Protein AF-A0A523PY18-F1 (afdb_monomer_lite)

Foldseek 3Di:
DLVLLVVVLVVLLVVLCLQAVCCVPNCVVVVHDPDPVSNVVSNVSSVVSNVLSVVLVCCSPVNPCNLVSLVSLLVVLVVVLVVLVVCCVPVNDPDPVSVVSSVVSVVSNVVSVVVVPDPPPPPPD

Radius of gyration: 16.66 Å; chains: 1; bounding box: 48×25×42 Å

Structure (mmCIF, N/CA/C/O backbone):
data_AF-A0A523PY18-F1
#
_entry.id   AF-A0A523PY18-F1
#
loop_
_atom_site.group_PDB
_atom_site.id
_atom_site.type_symbol
_atom_site.label_atom_id
_atom_site.label_alt_id
_atom_site.label_comp_id
_atom_site.label_asym_id
_atom_site.label_entity_id
_atom_site.label_seq_id
_atom_site.pdbx_PDB_ins_code
_atom_site.Cartn_x
_atom_site.Cartn_y
_atom_site.Cartn_z
_atom_site.occupancy
_atom_site.B_iso_or_equiv
_atom_site.auth_seq_id
_atom_site.auth_comp_id
_atom_site.auth_asym_id
_atom_site.auth_atom_id
_atom_site.pdbx_PDB_model_num
ATOM 1 N N . MET A 1 1 ? -6.098 -3.835 17.559 1.00 71.31 1 MET A N 1
ATOM 2 C CA . MET A 1 1 ? -6.528 -3.071 16.360 1.00 71.31 1 MET A CA 1
ATOM 3 C C . MET A 1 1 ? -5.552 -1.960 15.970 1.00 71.31 1 MET A C 1
ATOM 5 O O . MET A 1 1 ? -4.991 -2.050 14.889 1.00 71.31 1 MET A O 1
ATOM 9 N N . LYS A 1 2 ? -5.271 -0.959 16.820 1.00 75.88 2 LYS A N 1
ATOM 10 C CA . LYS A 1 2 ? -4.371 0.166 16.462 1.00 75.88 2 LYS A CA 1
ATOM 11 C C . LYS A 1 2 ? -2.946 -0.262 16.071 1.00 75.88 2 LYS A C 1
ATOM 13 O O . LYS A 1 2 ? -2.415 0.233 15.086 1.00 75.88 2 LYS A O 1
ATOM 18 N N . THR A 1 3 ? -2.361 -1.230 16.780 1.00 79.69 3 THR A N 1
ATOM 19 C CA . THR A 1 3 ? -1.016 -1.762 16.480 1.00 79.69 3 THR A CA 1
ATOM 20 C C . THR A 1 3 ? -0.923 -2.396 15.090 1.00 79.69 3 THR A C 1
ATOM 22 O O . THR A 1 3 ? 0.067 -2.200 14.399 1.00 79.69 3 THR A O 1
ATOM 25 N N . PHE A 1 4 ? -1.968 -3.105 14.650 1.00 82.88 4 PHE A N 1
ATOM 26 C CA . PHE A 1 4 ? -2.018 -3.694 13.308 1.00 82.88 4 PHE A CA 1
ATOM 27 C C . PHE A 1 4 ? -2.038 -2.608 12.226 1.00 82.88 4 PHE A C 1
ATOM 29 O O . PHE A 1 4 ? -1.252 -2.663 11.286 1.00 82.88 4 PHE A O 1
ATOM 36 N N . VAL A 1 5 ? -2.864 -1.571 12.409 1.00 82.50 5 VAL A N 1
ATOM 37 C CA . VAL A 1 5 ? -2.910 -0.425 11.488 1.00 82.50 5 VAL A CA 1
ATOM 38 C C . VAL A 1 5 ? -1.548 0.268 11.406 1.00 82.50 5 VAL A C 1
ATOM 40 O O . VAL A 1 5 ? -1.092 0.578 10.311 1.00 82.50 5 VAL A O 1
ATOM 43 N N . LEU A 1 6 ? -0.859 0.449 12.537 1.00 85.38 6 LEU A N 1
ATOM 44 C CA . LEU A 1 6 ? 0.490 1.021 12.567 1.00 85.38 6 LEU A CA 1
ATOM 45 C C . LEU A 1 6 ? 1.517 0.168 11.816 1.00 85.38 6 LEU A C 1
ATOM 47 O O . LEU A 1 6 ? 2.306 0.716 11.052 1.00 85.38 6 LEU A O 1
ATOM 51 N N . LEU A 1 7 ? 1.486 -1.157 11.980 1.00 87.25 7 LEU A N 1
ATOM 52 C CA . LEU A 1 7 ? 2.357 -2.062 11.223 1.00 87.25 7 LEU A CA 1
ATOM 53 C C . LEU A 1 7 ? 2.108 -1.949 9.711 1.00 87.25 7 LEU A C 1
ATOM 55 O O . LEU A 1 7 ? 3.063 -1.837 8.943 1.00 87.25 7 LEU A O 1
ATOM 59 N N . CYS A 1 8 ? 0.842 -1.896 9.281 1.00 85.38 8 CYS A N 1
ATOM 60 C CA . CYS A 1 8 ? 0.487 -1.680 7.876 1.00 85.38 8 CYS A CA 1
ATOM 61 C C . CYS A 1 8 ? 0.951 -0.311 7.359 1.00 85.38 8 CYS A C 1
ATOM 63 O O . CYS A 1 8 ? 1.450 -0.226 6.239 1.00 85.38 8 CYS A O 1
ATOM 65 N N . VAL A 1 9 ? 0.828 0.749 8.165 1.00 86.50 9 VAL A N 1
ATOM 66 C CA . VAL A 1 9 ? 1.319 2.094 7.822 1.00 86.50 9 VAL A CA 1
ATOM 67 C C . VAL A 1 9 ? 2.833 2.085 7.632 1.00 86.50 9 VAL A C 1
ATOM 69 O O . VAL A 1 9 ? 3.305 2.596 6.622 1.00 86.50 9 VAL A O 1
ATOM 72 N N . ILE A 1 10 ? 3.589 1.468 8.544 1.00 87.56 10 ILE A N 1
ATOM 73 C CA . ILE A 1 10 ? 5.054 1.362 8.441 1.00 87.56 10 ILE A CA 1
ATOM 74 C C . ILE A 1 10 ? 5.448 0.596 7.172 1.00 87.56 10 ILE A C 1
ATOM 76 O O . ILE A 1 10 ? 6.306 1.060 6.421 1.00 87.56 10 ILE A O 1
ATOM 80 N N . GLY A 1 11 ? 4.793 -0.535 6.893 1.00 85.31 11 GLY A N 1
ATOM 81 C CA . GLY A 1 11 ? 5.039 -1.315 5.677 1.00 85.31 11 GLY A CA 1
ATOM 82 C C . GLY A 1 11 ? 4.734 -0.534 4.396 1.00 85.31 11 GLY A C 1
ATOM 83 O O . GLY A 1 11 ? 5.515 -0.562 3.445 1.00 85.31 11 GLY A O 1
ATOM 84 N N . LEU A 1 12 ? 3.635 0.225 4.376 1.00 85.56 12 LEU A N 1
ATOM 85 C CA . LEU A 1 12 ? 3.269 1.065 3.236 1.00 85.56 12 LEU A CA 1
ATOM 86 C C . LEU A 1 12 ? 4.257 2.225 3.036 1.00 85.56 12 LEU A C 1
ATOM 88 O O . LEU A 1 12 ? 4.614 2.541 1.903 1.00 85.56 12 LEU A O 1
ATOM 92 N N . PHE A 1 13 ? 4.742 2.816 4.127 1.00 85.50 13 PHE A N 1
ATOM 93 C CA . PHE A 1 13 ? 5.759 3.867 4.102 1.00 85.50 13 PHE A CA 1
ATOM 94 C C . PHE A 1 13 ? 7.090 3.347 3.543 1.00 85.50 13 PHE A C 1
ATOM 96 O O . PHE A 1 13 ? 7.702 3.992 2.693 1.00 85.50 13 PHE A O 1
ATOM 103 N N . ALA A 1 14 ? 7.510 2.149 3.963 1.00 83.38 14 ALA A N 1
ATOM 104 C CA . ALA A 1 14 ? 8.694 1.487 3.424 1.00 83.38 14 ALA A CA 1
ATOM 105 C C . ALA A 1 14 ? 8.544 1.213 1.917 1.00 83.38 14 ALA A C 1
ATOM 107 O O . ALA A 1 14 ? 9.448 1.532 1.147 1.00 83.38 14 ALA A O 1
ATOM 108 N N . ASN A 1 15 ? 7.380 0.720 1.478 1.00 80.62 15 ASN A N 1
ATOM 109 C CA . ASN A 1 15 ? 7.083 0.548 0.054 1.00 80.62 15 ASN A CA 1
ATOM 110 C C . ASN A 1 15 ? 7.159 1.878 -0.713 1.00 80.62 15 ASN A C 1
ATOM 112 O O . ASN A 1 15 ? 7.781 1.935 -1.771 1.00 80.62 15 ASN A O 1
ATOM 116 N N . ALA A 1 16 ? 6.595 2.964 -0.179 1.00 82.94 16 ALA A N 1
ATOM 117 C CA . ALA A 1 16 ? 6.669 4.288 -0.798 1.00 82.94 16 ALA A CA 1
ATOM 118 C C . ALA A 1 16 ? 8.124 4.736 -1.035 1.00 82.94 16 ALA A C 1
ATOM 120 O O . ALA A 1 16 ? 8.464 5.195 -2.128 1.00 82.94 16 ALA A O 1
ATOM 121 N N . LEU A 1 17 ? 9.000 4.536 -0.045 1.00 78.81 17 LEU A N 1
ATOM 122 C CA . LEU A 1 17 ? 10.421 4.880 -0.149 1.00 78.81 17 LEU A CA 1
ATOM 123 C C . LEU A 1 17 ? 11.152 4.055 -1.215 1.00 78.81 17 LEU A C 1
ATOM 125 O O . LEU A 1 17 ? 11.960 4.616 -1.958 1.00 78.81 17 LEU A O 1
ATOM 129 N N . VAL A 1 18 ? 10.839 2.760 -1.328 1.00 75.25 18 VAL A N 1
ATOM 130 C CA . VAL A 1 18 ? 11.405 1.872 -2.359 1.00 75.25 18 VAL A CA 1
ATOM 131 C C . VAL A 1 18 ? 11.064 2.365 -3.771 1.00 75.25 18 VAL A C 1
ATOM 133 O O . VAL A 1 18 ? 11.914 2.302 -4.658 1.00 75.25 18 VAL A O 1
ATOM 136 N N . TYR A 1 19 ? 9.860 2.904 -3.992 1.00 70.31 19 TYR A N 1
ATOM 137 C CA . TYR A 1 19 ? 9.451 3.394 -5.315 1.00 70.31 19 TYR A CA 1
ATOM 138 C C . TYR A 1 19 ? 9.931 4.817 -5.639 1.00 70.31 19 TYR A C 1
ATOM 140 O O . TYR A 1 19 ? 10.206 5.100 -6.805 1.00 70.31 19 TYR A O 1
ATOM 148 N N . GLY A 1 20 ? 10.036 5.718 -4.653 1.00 64.38 20 GLY A N 1
ATOM 149 C CA . GLY A 1 20 ? 10.268 7.144 -4.931 1.00 64.38 20 GLY A CA 1
ATOM 150 C C . GLY A 1 20 ? 11.540 7.779 -4.360 1.00 64.38 20 GLY A C 1
ATOM 151 O O . GLY A 1 20 ? 12.018 8.751 -4.948 1.00 64.38 20 GLY A O 1
ATOM 152 N N . PHE A 1 21 ? 12.111 7.272 -3.260 1.00 60.00 21 PHE A N 1
ATOM 153 C CA . PHE A 1 21 ? 13.203 7.963 -2.554 1.00 60.00 21 PHE A CA 1
ATOM 154 C C . PHE A 1 21 ? 14.592 7.618 -3.110 1.00 60.00 21 PHE A C 1
ATOM 156 O O . PHE A 1 21 ? 15.423 8.507 -3.287 1.00 60.00 21 PHE A O 1
ATOM 163 N N . MET A 1 22 ? 14.844 6.349 -3.457 1.00 55.81 22 MET A N 1
ATOM 164 C CA . MET A 1 22 ? 16.124 5.906 -4.040 1.00 55.81 22 MET A CA 1
ATOM 165 C C . MET A 1 22 ? 15.935 4.946 -5.226 1.00 55.81 22 MET A C 1
ATOM 167 O O . MET A 1 22 ? 16.447 3.823 -5.216 1.00 55.81 22 MET A O 1
ATOM 171 N N . PRO A 1 23 ? 15.293 5.395 -6.319 1.00 56.91 23 PRO A N 1
ATOM 172 C CA . PRO A 1 23 ? 15.138 4.571 -7.517 1.00 56.91 23 PRO A CA 1
ATOM 173 C C . PRO A 1 23 ? 16.491 4.145 -8.113 1.00 56.91 23 PRO A C 1
ATOM 175 O O . PRO A 1 23 ? 16.594 3.103 -8.748 1.00 56.91 23 PRO A O 1
ATOM 178 N N . ASN A 1 24 ? 17.571 4.884 -7.831 1.00 54.47 24 ASN A N 1
ATOM 179 C CA . ASN A 1 24 ? 18.925 4.523 -8.252 1.00 54.47 24 ASN A CA 1
ATOM 180 C C . ASN A 1 24 ? 19.458 3.203 -7.672 1.00 54.47 24 ASN A C 1
ATOM 182 O O . ASN A 1 24 ? 20.298 2.591 -8.332 1.00 54.47 24 ASN A O 1
ATOM 186 N N . TYR A 1 25 ? 18.981 2.787 -6.494 1.00 57.59 25 TYR A N 1
ATOM 187 C CA . TYR A 1 25 ? 19.354 1.531 -5.829 1.00 57.59 25 TYR A CA 1
ATOM 188 C C . TYR A 1 25 ? 18.242 0.480 -5.923 1.00 57.59 25 TYR A C 1
ATOM 190 O O . TYR A 1 25 ? 18.529 -0.707 -6.047 1.00 57.59 25 TYR A O 1
ATOM 198 N N . SER A 1 26 ? 16.976 0.909 -5.916 1.00 58.59 26 SER A N 1
ATOM 199 C CA . SER A 1 26 ? 15.819 0.009 -5.930 1.00 58.59 26 SER A CA 1
ATOM 200 C C . SER A 1 26 ? 15.453 -0.493 -7.328 1.00 58.59 26 SER A C 1
ATOM 202 O O . SER A 1 26 ? 15.081 -1.653 -7.472 1.00 58.59 26 SER A O 1
ATOM 204 N N . PHE A 1 27 ? 15.578 0.331 -8.375 1.00 64.25 27 PHE A N 1
ATOM 205 C CA . PHE A 1 27 ? 15.182 -0.067 -9.735 1.00 64.25 27 PHE A CA 1
ATOM 206 C C . PHE A 1 27 ? 16.058 -1.175 -10.330 1.00 64.25 27 PHE A C 1
ATOM 208 O O . PHE A 1 27 ? 15.485 -2.083 -10.925 1.00 64.25 27 PHE A O 1
ATOM 215 N N . PRO A 1 28 ? 17.392 -1.200 -10.120 1.00 60.19 28 PRO A N 1
ATOM 216 C CA . PRO A 1 28 ? 18.210 -2.347 -10.514 1.00 60.19 28 PRO A CA 1
ATOM 217 C C . PRO A 1 28 ? 17.785 -3.648 -9.817 1.00 60.19 28 PRO A C 1
ATOM 219 O O . PRO A 1 28 ? 17.798 -4.702 -10.439 1.00 60.19 28 PRO A O 1
ATOM 222 N N . LEU A 1 29 ? 17.363 -3.569 -8.548 1.00 58.00 29 LEU A N 1
ATOM 223 C CA . LEU A 1 29 ? 16.885 -4.719 -7.768 1.00 58.00 29 LEU A CA 1
ATOM 224 C C . LEU A 1 29 ? 15.486 -5.196 -8.207 1.00 58.00 29 LEU A C 1
ATOM 226 O O . LEU A 1 29 ? 15.124 -6.348 -7.988 1.00 58.00 29 LEU A O 1
ATOM 230 N N . LEU A 1 30 ? 14.701 -4.297 -8.809 1.00 59.56 30 LEU A N 1
ATOM 231 C CA . LEU A 1 30 ? 13.349 -4.538 -9.322 1.00 59.56 30 LEU A CA 1
ATOM 232 C C . LEU A 1 30 ? 13.311 -4.794 -10.841 1.00 59.56 30 LEU A C 1
ATOM 234 O O . LEU A 1 30 ? 12.237 -5.048 -11.377 1.00 59.56 30 LEU A O 1
ATOM 238 N N . GLY A 1 31 ? 14.450 -4.714 -11.539 1.00 59.38 31 GLY A N 1
ATOM 239 C CA . GLY A 1 31 ? 14.540 -4.887 -12.995 1.00 59.38 31 GLY A CA 1
ATOM 240 C C . GLY A 1 31 ? 13.970 -3.730 -13.831 1.00 59.38 31 GLY A C 1
ATOM 241 O O . GLY A 1 31 ? 13.668 -3.924 -15.004 1.00 59.38 31 GLY A O 1
ATOM 242 N N . LEU A 1 32 ? 13.803 -2.532 -13.257 1.00 64.62 32 LEU A N 1
ATOM 243 C CA . LEU A 1 32 ? 13.225 -1.371 -13.945 1.00 64.62 32 LEU A CA 1
ATOM 244 C C . LEU A 1 32 ? 14.299 -0.532 -14.669 1.00 64.62 32 LEU A C 1
ATOM 246 O O . LEU A 1 32 ? 15.364 -0.275 -14.095 1.00 64.62 32 LEU A O 1
ATOM 250 N N . PRO A 1 33 ? 14.034 -0.038 -15.896 1.00 65.62 33 PRO A N 1
ATOM 251 C CA . PRO A 1 33 ? 14.966 0.835 -16.600 1.00 65.62 33 PRO A CA 1
ATOM 252 C C . PRO A 1 33 ? 15.089 2.199 -15.902 1.00 65.62 33 PRO A C 1
ATOM 254 O O . PRO A 1 33 ? 14.107 2.759 -15.409 1.00 65.62 33 PRO A O 1
ATOM 257 N N . LYS A 1 34 ? 16.305 2.765 -15.883 1.00 65.94 34 LYS A N 1
ATOM 258 C CA . LYS A 1 34 ? 16.589 4.131 -15.395 1.00 65.94 34 LYS A CA 1
ATOM 259 C C . LYS A 1 34 ? 16.165 5.189 -16.421 1.00 65.94 34 LYS A C 1
ATOM 261 O O . LYS A 1 34 ? 16.975 5.993 -16.869 1.00 65.94 34 LYS A O 1
ATOM 266 N N . ASP A 1 35 ? 14.896 5.164 -16.800 1.00 76.00 35 ASP A N 1
ATOM 267 C CA . ASP A 1 35 ? 14.291 6.174 -17.661 1.00 76.00 35 ASP A CA 1
ATOM 268 C C . ASP A 1 35 ? 13.624 7.273 -16.817 1.00 76.00 35 ASP A C 1
ATOM 270 O O . ASP A 1 35 ? 13.057 7.006 -15.751 1.00 76.00 35 ASP A O 1
ATOM 274 N N . ALA A 1 36 ? 13.690 8.523 -17.282 1.00 72.69 36 ALA A N 1
ATOM 275 C CA . ALA A 1 36 ? 13.098 9.658 -16.576 1.00 72.69 36 ALA A CA 1
ATOM 276 C C . ALA A 1 36 ? 11.583 9.483 -16.369 1.00 72.69 36 ALA A C 1
ATOM 278 O O . ALA A 1 36 ? 11.067 9.830 -15.305 1.00 72.69 36 ALA A O 1
ATOM 279 N N . GLY A 1 37 ? 10.876 8.878 -17.326 1.00 75.56 37 GLY A N 1
ATOM 280 C CA . GLY A 1 37 ? 9.455 8.559 -17.215 1.00 75.56 37 GLY A CA 1
ATOM 281 C C . GLY A 1 37 ? 9.166 7.588 -16.072 1.00 75.56 37 GLY A C 1
ATOM 282 O O . GLY A 1 37 ? 8.284 7.843 -15.251 1.00 75.56 37 GLY A O 1
ATOM 283 N N . VAL A 1 38 ? 9.965 6.527 -15.940 1.00 72.19 38 VAL A N 1
ATOM 284 C CA . VAL A 1 38 ? 9.819 5.543 -14.850 1.00 72.19 38 VAL A CA 1
ATOM 285 C C . VAL A 1 38 ? 10.112 6.181 -13.487 1.00 72.19 38 VAL A C 1
ATOM 287 O O . VAL A 1 38 ? 9.433 5.888 -12.502 1.00 72.19 38 VAL A O 1
ATOM 290 N N . LEU A 1 39 ? 11.055 7.127 -13.421 1.00 75.19 39 LEU A N 1
ATOM 291 C CA . LEU A 1 39 ? 11.330 7.911 -12.210 1.00 75.19 39 LEU A CA 1
ATOM 292 C C . LEU A 1 39 ? 10.158 8.823 -11.817 1.00 75.19 39 LEU A C 1
ATOM 294 O O . LEU A 1 39 ? 9.813 8.906 -10.635 1.00 75.19 39 LEU A O 1
ATOM 298 N N . HIS A 1 40 ? 9.530 9.503 -12.782 1.00 76.56 40 HIS A N 1
ATOM 299 C CA . HIS A 1 40 ? 8.351 10.335 -12.527 1.00 76.56 40 HIS A CA 1
ATOM 300 C C . HIS A 1 40 ? 7.163 9.502 -12.030 1.00 76.56 40 HIS A C 1
ATOM 302 O O . HIS A 1 40 ? 6.513 9.890 -11.057 1.00 76.56 40 HIS A O 1
ATOM 308 N N . ILE A 1 41 ? 6.932 8.329 -12.626 1.00 80.94 41 ILE A N 1
ATOM 309 C CA . ILE A 1 41 ? 5.887 7.392 -12.192 1.00 80.94 41 ILE A CA 1
ATOM 310 C C . ILE A 1 41 ? 6.176 6.876 -10.775 1.00 80.94 41 ILE A C 1
ATOM 312 O O . ILE A 1 41 ? 5.288 6.902 -9.924 1.00 80.94 41 ILE A O 1
ATOM 316 N N . GLY A 1 42 ? 7.421 6.489 -10.476 1.00 78.19 42 GLY A N 1
ATOM 317 C CA . GLY A 1 42 ? 7.816 6.039 -9.136 1.00 78.19 42 GLY A CA 1
ATOM 318 C C . GLY A 1 42 ? 7.557 7.089 -8.048 1.00 78.19 42 GLY A C 1
ATOM 319 O O . GLY A 1 42 ? 7.021 6.771 -6.985 1.00 78.19 42 GLY A O 1
ATOM 320 N N . ARG A 1 43 ? 7.841 8.369 -8.333 1.00 79.62 43 ARG A N 1
ATOM 321 C CA . ARG A 1 43 ? 7.535 9.489 -7.422 1.00 79.62 43 ARG A CA 1
ATOM 322 C C . ARG A 1 43 ? 6.031 9.721 -7.253 1.00 79.62 43 ARG A C 1
ATOM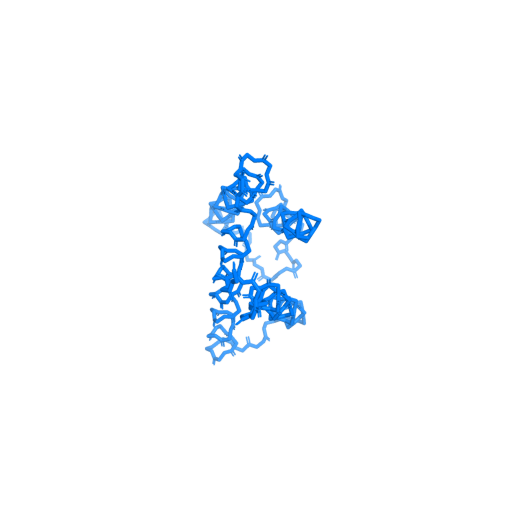 324 O O . ARG A 1 43 ? 5.597 10.019 -6.141 1.00 79.62 43 ARG A O 1
ATOM 331 N N . ALA A 1 44 ? 5.240 9.562 -8.314 1.00 84.44 44 ALA A N 1
ATOM 332 C CA . ALA A 1 44 ? 3.782 9.660 -8.233 1.00 84.44 44 ALA A CA 1
ATOM 333 C C . ALA A 1 44 ? 3.184 8.543 -7.356 1.00 84.44 44 ALA A C 1
ATOM 335 O O . ALA A 1 44 ? 2.374 8.820 -6.471 1.00 84.44 44 ALA A O 1
ATOM 336 N N . ILE A 1 45 ? 3.647 7.301 -7.531 1.00 84.00 45 ILE A N 1
ATOM 337 C CA . ILE A 1 45 ? 3.240 6.147 -6.713 1.00 84.00 45 ILE A CA 1
ATOM 338 C C . ILE A 1 45 ? 3.638 6.350 -5.245 1.00 84.00 45 ILE A C 1
ATOM 340 O O . ILE A 1 45 ? 2.828 6.111 -4.350 1.00 84.00 45 ILE A O 1
ATOM 344 N N . MET A 1 46 ? 4.850 6.851 -4.982 1.00 84.88 46 MET A N 1
ATOM 345 C CA . MET A 1 46 ? 5.286 7.201 -3.625 1.00 84.88 46 MET A CA 1
ATOM 346 C C . MET A 1 46 ? 4.333 8.208 -2.968 1.00 84.88 46 MET A C 1
ATOM 348 O O . MET A 1 46 ? 3.917 8.003 -1.829 1.00 84.88 46 MET A O 1
ATOM 352 N N . GLY A 1 47 ? 3.960 9.274 -3.685 1.00 82.88 47 GLY A N 1
ATOM 353 C CA . GLY A 1 47 ? 3.006 10.269 -3.191 1.00 82.88 47 GLY A CA 1
ATOM 354 C C . GLY A 1 47 ? 1.640 9.662 -2.860 1.00 82.88 47 GLY A C 1
ATOM 355 O O . GLY A 1 47 ? 1.086 9.936 -1.795 1.00 82.88 47 GLY A O 1
ATOM 356 N N . ALA A 1 48 ? 1.131 8.780 -3.725 1.00 85.19 48 ALA A N 1
ATOM 357 C CA . ALA A 1 48 ? -0.120 8.065 -3.486 1.00 85.19 48 ALA A CA 1
ATOM 358 C C . ALA A 1 48 ? -0.049 7.176 -2.230 1.00 85.19 48 ALA A C 1
ATOM 360 O O . ALA A 1 48 ? -0.941 7.238 -1.382 1.00 85.19 48 ALA A O 1
ATOM 361 N N . TYR A 1 49 ? 1.030 6.403 -2.055 1.00 87.19 49 TYR A N 1
ATOM 362 C CA . TYR A 1 49 ? 1.216 5.566 -0.865 1.00 87.19 49 TYR A CA 1
ATOM 363 C C . TYR A 1 49 ? 1.359 6.380 0.421 1.00 87.19 49 TYR A C 1
ATOM 365 O O . TYR A 1 49 ? 0.784 5.989 1.438 1.00 87.19 49 TYR A O 1
ATOM 373 N N . PHE A 1 50 ? 2.037 7.532 0.390 1.00 85.88 50 PHE A N 1
ATOM 374 C CA . PHE A 1 50 ? 2.056 8.436 1.542 1.00 85.88 50 PHE A CA 1
ATOM 375 C C . PHE A 1 50 ? 0.670 8.980 1.877 1.00 85.88 50 PHE A C 1
ATOM 377 O O . PHE A 1 50 ? 0.288 8.956 3.044 1.00 85.88 50 PHE A O 1
ATOM 384 N N . GLY A 1 51 ? -0.117 9.391 0.879 1.00 86.69 51 GLY A N 1
ATOM 385 C CA . GLY A 1 51 ? -1.492 9.843 1.101 1.00 86.69 51 GLY A CA 1
ATOM 386 C C . GLY A 1 51 ? -2.353 8.779 1.790 1.00 86.69 51 GLY A C 1
ATOM 387 O O . GLY A 1 51 ? -3.040 9.063 2.775 1.00 86.69 51 GLY A O 1
ATOM 388 N N . VAL A 1 52 ? -2.259 7.528 1.332 1.00 87.81 52 VAL A N 1
ATOM 389 C CA . VAL A 1 52 ? -2.972 6.396 1.942 1.00 87.81 52 VAL A CA 1
ATOM 390 C C . VAL A 1 52 ? -2.460 6.117 3.360 1.00 87.81 52 VAL A C 1
ATOM 392 O O . VAL A 1 52 ? -3.274 6.000 4.278 1.00 87.81 52 VAL A O 1
ATOM 395 N N . ALA A 1 53 ? -1.143 6.097 3.580 1.00 86.75 53 ALA A N 1
ATOM 396 C CA . ALA A 1 53 ? -0.540 5.889 4.898 1.00 86.75 53 ALA A CA 1
ATOM 397 C C . ALA A 1 53 ? -0.989 6.956 5.914 1.00 86.75 53 ALA A C 1
ATOM 399 O O . ALA A 1 53 ? -1.389 6.625 7.033 1.00 86.75 53 ALA A O 1
ATOM 400 N N . THR A 1 54 ? -1.000 8.231 5.515 1.00 85.94 54 THR A N 1
ATOM 401 C CA . THR A 1 54 ? -1.493 9.334 6.349 1.00 85.94 54 THR A CA 1
ATOM 402 C C . THR A 1 54 ? -2.984 9.184 6.639 1.00 85.94 54 THR A C 1
ATOM 404 O O . THR A 1 54 ? -3.391 9.372 7.784 1.00 85.94 54 THR A O 1
ATOM 407 N N . SER A 1 55 ? -3.797 8.779 5.655 1.00 86.12 55 SER A N 1
ATOM 408 C CA . SER A 1 55 ? -5.232 8.534 5.866 1.00 86.12 55 SER A CA 1
ATOM 409 C C . SER A 1 55 ? -5.482 7.450 6.922 1.00 86.12 55 SER A C 1
ATOM 411 O O . SER A 1 55 ? -6.322 7.619 7.804 1.00 86.12 55 SER A O 1
ATOM 413 N N . TRP A 1 56 ? -4.709 6.360 6.893 1.00 85.88 56 TRP A N 1
ATOM 414 C CA . TRP A 1 56 ? -4.811 5.275 7.867 1.00 85.88 56 TRP A CA 1
ATOM 415 C C . TRP A 1 56 ? -4.356 5.718 9.252 1.00 85.88 56 TRP A C 1
ATOM 417 O O . TRP A 1 56 ? -5.002 5.382 10.242 1.00 85.88 56 TRP A O 1
ATOM 427 N N . CYS A 1 57 ? -3.294 6.521 9.321 1.00 83.88 57 CYS A N 1
ATOM 428 C CA . CYS A 1 57 ? -2.821 7.116 10.565 1.00 83.88 57 CYS A CA 1
ATOM 429 C C . CYS A 1 57 ? -3.900 8.025 11.184 1.00 83.88 57 CYS A C 1
ATOM 431 O O . CYS A 1 57 ? -4.261 7.865 12.351 1.00 83.88 57 CYS A O 1
ATOM 433 N N . LEU A 1 58 ? -4.515 8.901 10.382 1.00 83.50 58 LEU A N 1
ATOM 434 C CA . LEU A 1 58 ? -5.627 9.753 10.814 1.00 83.50 58 LEU A CA 1
ATOM 435 C C . LEU A 1 58 ? -6.818 8.922 11.308 1.00 83.50 58 LEU A C 1
ATOM 437 O O . LEU A 1 58 ? -7.349 9.187 12.385 1.00 83.50 58 LEU A O 1
ATOM 441 N N . MET A 1 59 ? -7.207 7.870 10.586 1.00 80.81 59 MET A N 1
ATOM 442 C CA . MET A 1 59 ? -8.293 6.988 11.025 1.00 80.81 59 MET A CA 1
ATOM 443 C C . MET A 1 59 ? -7.946 6.188 12.292 1.00 80.81 59 MET A C 1
ATOM 445 O O . MET A 1 59 ? -8.839 5.887 13.076 1.00 80.81 59 MET A O 1
ATOM 449 N N . ALA A 1 60 ? -6.676 5.859 12.536 1.00 79.56 60 ALA A N 1
ATOM 450 C CA . ALA A 1 60 ? -6.261 5.108 13.723 1.00 79.56 60 ALA A CA 1
ATOM 451 C C . ALA A 1 60 ? -6.215 5.958 15.005 1.00 79.56 60 ALA A C 1
ATOM 453 O O . ALA A 1 60 ? -6.496 5.445 16.095 1.00 79.56 60 ALA A O 1
ATOM 454 N N . PHE A 1 61 ? -5.831 7.234 14.881 1.00 75.56 61 PHE A N 1
ATOM 455 C CA . PHE A 1 61 ? -5.602 8.127 16.022 1.00 75.56 61 PHE A CA 1
ATOM 456 C C . PHE A 1 61 ? -6.726 9.135 16.259 1.00 75.56 61 PHE A C 1
ATOM 458 O O . PHE A 1 61 ? -7.014 9.444 17.413 1.00 75.56 61 PHE A O 1
ATOM 465 N N . VAL A 1 62 ? -7.364 9.633 15.199 1.00 72.56 62 VAL A N 1
ATOM 466 C CA . VAL A 1 62 ? -8.379 10.696 15.286 1.00 72.56 62 VAL A CA 1
ATOM 467 C C . VAL A 1 62 ? -9.794 10.123 15.271 1.00 72.56 62 VAL A C 1
ATOM 469 O O . VAL A 1 62 ? -10.680 10.643 15.951 1.00 72.56 62 VAL A O 1
ATOM 472 N N . ALA A 1 63 ? -10.039 9.039 14.530 1.00 64.38 63 ALA A N 1
ATOM 473 C CA . ALA A 1 63 ? -11.376 8.463 14.471 1.00 64.38 63 ALA A CA 1
ATOM 474 C C . ALA A 1 63 ? -11.672 7.598 15.709 1.00 64.38 63 ALA A C 1
ATO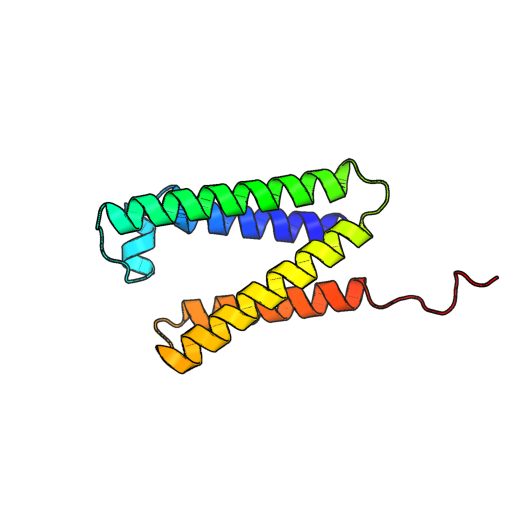M 476 O O . ALA A 1 63 ? -10.910 6.703 16.071 1.00 64.38 63 ALA A O 1
ATOM 477 N N . LYS A 1 64 ? -12.856 7.791 16.307 1.00 64.94 64 LYS A N 1
ATOM 478 C CA . LYS A 1 64 ? -13.406 6.895 17.345 1.00 64.94 64 LYS A CA 1
ATOM 479 C C . LYS A 1 64 ? -13.727 5.485 16.823 1.00 64.94 64 LYS A C 1
ATOM 481 O O . LYS A 1 64 ? -14.096 4.624 17.610 1.00 64.94 64 LYS A O 1
ATOM 486 N N . VAL A 1 65 ? -13.597 5.252 15.513 1.00 64.06 65 VAL A N 1
ATOM 487 C CA . VAL A 1 65 ? -14.008 4.018 14.831 1.00 64.06 65 VAL A CA 1
ATOM 488 C C . VAL A 1 65 ? -12.804 3.399 14.103 1.00 64.06 65 VAL A C 1
ATOM 490 O O . VAL A 1 65 ? -12.672 3.562 12.887 1.00 64.06 65 VAL A O 1
ATOM 493 N N . PRO A 1 66 ? -11.900 2.703 14.821 1.00 71.12 66 PRO A N 1
ATOM 494 C CA . PRO A 1 66 ? -10.716 2.077 14.224 1.00 71.12 66 PRO A CA 1
ATOM 495 C C . PRO A 1 66 ? -11.070 0.987 13.199 1.00 71.12 66 PRO A C 1
ATOM 497 O O . PRO A 1 66 ? -10.260 0.674 12.332 1.00 71.12 66 PRO A O 1
ATOM 500 N N . GLU A 1 67 ? -12.290 0.451 13.245 1.00 76.94 67 GLU A N 1
ATOM 501 C CA . GLU A 1 67 ? -12.812 -0.528 12.285 1.00 76.94 67 GLU A CA 1
ATOM 502 C C . GLU A 1 67 ? -12.842 0.017 10.851 1.00 76.94 67 GLU A C 1
ATOM 504 O O . GLU A 1 67 ? -12.489 -0.697 9.915 1.00 76.94 67 GLU A O 1
ATOM 509 N N . LYS A 1 68 ? -13.158 1.308 10.662 1.00 80.81 68 LYS A N 1
ATOM 510 C CA . LYS A 1 68 ? -13.158 1.936 9.328 1.00 80.81 68 LYS A CA 1
ATOM 511 C C . LYS A 1 68 ? -11.768 1.922 8.687 1.00 80.81 68 LYS A C 1
ATOM 513 O O . LYS A 1 68 ? -11.657 1.715 7.481 1.00 80.81 68 LYS A O 1
ATOM 518 N N . ALA A 1 69 ? -10.711 2.082 9.490 1.00 84.12 69 ALA A N 1
ATOM 519 C CA . ALA A 1 69 ? -9.335 1.983 9.008 1.00 84.12 69 ALA A CA 1
ATOM 520 C C . ALA A 1 69 ? -9.024 0.566 8.506 1.00 84.12 69 ALA A C 1
ATOM 522 O O . ALA A 1 69 ? -8.399 0.405 7.462 1.00 84.12 69 ALA A O 1
ATOM 523 N N . ILE A 1 70 ? -9.500 -0.458 9.223 1.00 84.75 70 ILE A N 1
ATOM 524 C CA . ILE A 1 70 ? -9.286 -1.865 8.866 1.00 84.75 70 ILE A CA 1
ATOM 525 C C . ILE A 1 70 ? -10.047 -2.219 7.583 1.00 84.75 70 ILE A C 1
ATOM 527 O O . ILE A 1 70 ? -9.480 -2.896 6.731 1.00 84.75 70 ILE A O 1
ATOM 531 N N . ILE A 1 71 ? -11.271 -1.710 7.390 1.00 86.50 71 ILE A N 1
ATOM 532 C CA . ILE A 1 71 ? -12.008 -1.854 6.118 1.00 86.50 71 ILE A CA 1
ATOM 533 C C . ILE A 1 71 ? -11.197 -1.256 4.969 1.00 86.50 71 ILE A C 1
ATOM 535 O O . ILE A 1 71 ? -11.005 -1.908 3.945 1.00 86.50 71 ILE A O 1
ATOM 539 N N . HIS A 1 72 ? -10.679 -0.039 5.148 1.00 87.06 72 HIS A N 1
ATOM 540 C CA . HIS A 1 72 ? -9.894 0.625 4.112 1.00 87.06 72 HIS A CA 1
ATOM 541 C C . HIS A 1 72 ? -8.605 -0.149 3.786 1.00 87.06 72 HIS A C 1
ATOM 543 O O . HIS A 1 72 ? -8.273 -0.319 2.615 1.00 87.06 72 HIS A O 1
ATOM 549 N N . ILE A 1 73 ? -7.921 -0.689 4.802 1.00 87.44 73 ILE A N 1
ATOM 550 C CA . ILE A 1 73 ? -6.753 -1.568 4.630 1.00 87.44 73 ILE A CA 1
ATOM 551 C C . ILE A 1 73 ? -7.132 -2.857 3.895 1.00 87.44 73 ILE A C 1
ATOM 553 O O . ILE A 1 73 ? -6.422 -3.251 2.975 1.00 87.44 73 ILE A O 1
ATOM 557 N N . ALA A 1 74 ? -8.235 -3.510 4.266 1.00 88.19 74 ALA A N 1
ATOM 558 C CA . ALA A 1 74 ? -8.674 -4.752 3.636 1.00 88.19 74 ALA A CA 1
ATOM 559 C C . ALA A 1 74 ? -8.983 -4.542 2.147 1.00 88.19 74 ALA A C 1
ATOM 561 O O . ALA A 1 74 ? -8.477 -5.281 1.307 1.00 88.19 74 ALA A O 1
ATOM 562 N N . VAL A 1 75 ? -9.751 -3.501 1.811 1.00 89.56 75 VAL A N 1
ATOM 563 C CA . VAL A 1 75 ? -10.062 -3.156 0.414 1.00 89.56 75 VAL A CA 1
ATOM 564 C C . VAL A 1 75 ? -8.781 -2.849 -0.359 1.00 89.56 75 VAL A C 1
ATOM 566 O O . VAL A 1 75 ? -8.588 -3.366 -1.456 1.00 89.56 75 VAL A O 1
ATOM 569 N N . PHE A 1 76 ? -7.874 -2.065 0.224 1.00 88.44 76 PHE A N 1
ATOM 570 C CA . PHE A 1 76 ? -6.605 -1.734 -0.414 1.00 88.44 76 PHE A CA 1
ATOM 571 C C . PHE A 1 76 ? -5.750 -2.982 -0.686 1.00 88.44 76 PHE A C 1
ATOM 573 O O . PHE A 1 76 ? -5.335 -3.201 -1.821 1.00 88.44 76 PHE A O 1
ATOM 580 N N . MET A 1 77 ? -5.539 -3.838 0.319 1.00 90.25 77 MET A N 1
ATOM 581 C CA . MET A 1 77 ? -4.743 -5.064 0.180 1.00 90.25 77 MET A CA 1
ATOM 582 C C . MET A 1 77 ? -5.360 -6.043 -0.824 1.00 90.25 77 MET A C 1
ATOM 584 O O . MET A 1 77 ? -4.632 -6.654 -1.602 1.00 90.25 77 MET A O 1
ATOM 588 N N . PHE A 1 78 ? -6.693 -6.147 -0.863 1.00 90.19 78 PHE A N 1
ATOM 589 C CA . PHE A 1 78 ? -7.402 -6.964 -1.848 1.00 90.19 78 PHE A CA 1
ATOM 590 C C . PHE A 1 78 ? -7.136 -6.497 -3.280 1.00 90.19 78 PHE A C 1
ATOM 592 O O . PHE A 1 78 ? -6.775 -7.309 -4.129 1.00 90.19 78 PHE A O 1
ATOM 599 N N . PHE A 1 79 ? -7.281 -5.197 -3.553 1.00 90.88 79 PHE A N 1
ATOM 600 C CA . PHE A 1 79 ? -7.051 -4.657 -4.894 1.00 90.88 79 PHE A CA 1
ATOM 601 C C . PHE A 1 79 ? -5.591 -4.795 -5.331 1.00 90.88 79 PHE A C 1
ATOM 603 O O . PHE A 1 79 ? -5.344 -5.147 -6.482 1.00 90.88 79 PHE A O 1
ATOM 610 N N . VAL A 1 80 ? -4.625 -4.570 -4.434 1.00 87.69 80 VAL A N 1
ATOM 611 C CA . VAL A 1 80 ? -3.200 -4.747 -4.764 1.00 87.69 80 VAL A CA 1
ATOM 612 C C . VAL A 1 80 ? -2.900 -6.215 -5.087 1.00 87.69 80 VAL A C 1
ATOM 614 O O . VAL A 1 80 ? -2.330 -6.494 -6.142 1.00 87.69 80 VAL A O 1
ATOM 617 N N . ALA A 1 81 ? -3.358 -7.152 -4.250 1.00 89.19 81 ALA A N 1
ATOM 618 C CA . ALA A 1 81 ? -3.189 -8.582 -4.501 1.00 89.19 81 ALA A CA 1
ATOM 619 C C . ALA A 1 81 ? -3.867 -9.011 -5.813 1.00 89.19 81 ALA A C 1
ATOM 621 O O . ALA A 1 81 ? -3.276 -9.744 -6.603 1.00 89.19 81 ALA A O 1
ATOM 622 N N . LEU A 1 82 ? -5.077 -8.511 -6.088 1.00 90.38 82 LEU A N 1
ATOM 623 C CA . LEU A 1 82 ? -5.803 -8.788 -7.327 1.00 90.38 82 LEU A CA 1
ATOM 624 C C . LEU A 1 82 ? -5.024 -8.299 -8.551 1.00 90.38 82 LEU A C 1
ATOM 626 O O . LEU A 1 82 ? -4.842 -9.057 -9.500 1.00 90.38 82 LEU A O 1
ATOM 630 N N . MET A 1 83 ? -4.529 -7.061 -8.526 1.00 87.88 83 MET A N 1
ATOM 631 C CA . MET A 1 83 ? -3.741 -6.515 -9.633 1.00 87.88 83 MET A CA 1
ATOM 632 C C . MET A 1 83 ? -2.426 -7.273 -9.820 1.00 87.88 83 MET A C 1
ATOM 634 O O . MET A 1 83 ? -2.018 -7.500 -10.955 1.00 87.88 83 MET A O 1
ATOM 638 N N . ARG A 1 84 ? -1.793 -7.756 -8.743 1.00 85.81 84 ARG A N 1
ATOM 639 C CA . ARG A 1 84 ? -0.634 -8.649 -8.866 1.00 85.81 84 ARG A CA 1
ATOM 640 C C . ARG A 1 84 ? -0.985 -9.998 -9.474 1.00 85.81 84 ARG A C 1
ATOM 642 O O . ARG A 1 84 ? -0.206 -10.503 -10.270 1.00 85.81 84 ARG A O 1
ATOM 649 N N . VAL A 1 85 ? -2.127 -10.591 -9.136 1.00 88.50 85 VAL A N 1
ATOM 650 C CA . VAL A 1 85 ? -2.578 -11.827 -9.796 1.00 88.50 85 VAL A CA 1
ATOM 651 C C . VAL A 1 85 ? -2.778 -11.577 -11.289 1.00 88.50 85 VAL A C 1
ATOM 653 O O . VAL A 1 85 ? -2.317 -12.376 -12.098 1.00 88.50 85 VAL A O 1
ATOM 656 N N . VAL A 1 86 ? -3.378 -10.443 -11.663 1.00 88.69 86 VAL A N 1
ATOM 657 C CA . VAL A 1 86 ? -3.499 -10.039 -13.072 1.00 88.69 86 VAL A CA 1
ATOM 658 C C . VAL A 1 86 ? -2.118 -9.913 -13.728 1.00 88.69 86 VAL A C 1
ATOM 660 O O . VAL A 1 86 ? -1.898 -10.536 -14.762 1.00 88.69 86 VAL A O 1
ATOM 663 N N . SER A 1 87 ? -1.160 -9.205 -13.118 1.00 85.44 87 SER A N 1
ATOM 664 C CA . SER A 1 87 ? 0.214 -9.108 -13.640 1.00 85.44 87 SER A CA 1
ATOM 665 C C . SER A 1 87 ? 0.912 -10.466 -13.741 1.00 85.44 87 SER A C 1
ATOM 667 O O . SER A 1 87 ? 1.609 -10.721 -14.713 1.00 85.44 87 SER A O 1
ATOM 669 N N . LEU A 1 88 ? 0.705 -11.371 -12.780 1.00 86.00 88 LEU A N 1
ATOM 670 C CA . LEU A 1 88 ? 1.279 -12.718 -12.823 1.00 86.00 88 LEU A CA 1
ATOM 671 C C . LEU A 1 88 ? 0.733 -13.527 -14.006 1.00 86.00 88 LEU A C 1
ATOM 673 O O . LEU A 1 88 ? 1.474 -14.293 -14.614 1.00 86.00 88 LEU A O 1
ATOM 677 N N . VAL A 1 89 ? -0.556 -13.374 -14.316 1.00 88.06 89 VAL A N 1
ATOM 678 C CA . VAL A 1 89 ? -1.215 -14.083 -15.421 1.00 88.06 89 VAL A CA 1
ATOM 679 C C . VAL A 1 89 ? -0.807 -13.509 -16.779 1.00 88.06 89 VAL A C 1
ATOM 681 O O . VAL A 1 89 ? -0.635 -14.276 -17.722 1.00 88.06 89 VAL A O 1
ATOM 684 N N . LEU A 1 90 ? -0.659 -12.186 -16.886 1.00 87.38 90 LEU A N 1
ATOM 685 C CA . LEU A 1 90 ? -0.333 -11.516 -18.148 1.00 87.38 90 LEU A CA 1
ATOM 686 C C . LEU A 1 90 ? 1.166 -11.547 -18.468 1.00 87.38 90 LEU A C 1
ATOM 688 O O . LEU A 1 90 ? 1.539 -11.878 -19.590 1.00 87.38 90 LEU A O 1
ATOM 692 N N . ASP A 1 91 ? 2.010 -11.230 -17.487 1.00 83.00 91 ASP A N 1
ATOM 693 C CA . ASP A 1 91 ? 3.447 -10.995 -17.682 1.00 83.00 91 ASP A CA 1
ATOM 694 C C . ASP A 1 91 ? 4.327 -12.110 -17.088 1.00 83.00 91 ASP A C 1
ATOM 696 O O . ASP A 1 91 ? 5.535 -12.159 -17.331 1.00 83.00 91 ASP A O 1
ATOM 700 N N . GLY A 1 92 ? 3.740 -13.030 -16.315 1.00 76.44 92 GLY A N 1
ATOM 701 C CA 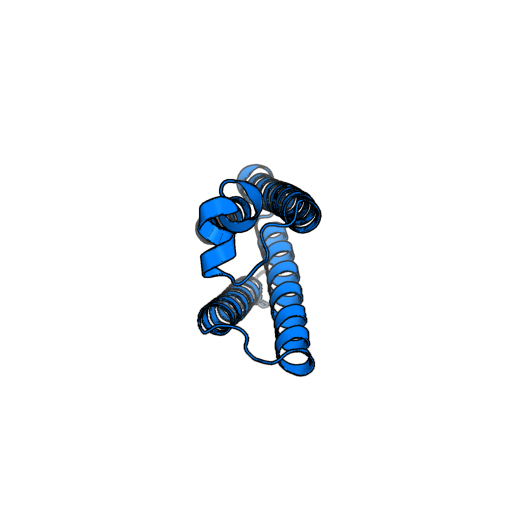. GLY A 1 92 ? 4.475 -14.071 -15.600 1.00 76.44 92 GLY A CA 1
ATOM 702 C C . GLY A 1 92 ? 5.217 -13.556 -14.354 1.00 76.44 92 GLY A C 1
ATOM 703 O O . GLY A 1 92 ? 5.226 -12.363 -14.043 1.00 76.44 92 GLY A O 1
ATOM 704 N N . PRO A 1 93 ? 5.841 -14.454 -13.571 1.00 74.38 93 PRO A N 1
ATOM 705 C CA . PRO A 1 93 ? 6.625 -14.061 -12.405 1.00 74.38 93 PRO A CA 1
ATOM 706 C C . PRO A 1 93 ? 7.950 -13.414 -12.832 1.00 74.38 93 PRO A C 1
ATOM 708 O O . PRO A 1 93 ? 8.861 -14.098 -13.292 1.00 74.38 93 PRO A O 1
ATOM 711 N N . SER A 1 94 ? 8.082 -12.102 -12.629 1.00 65.81 94 SER A N 1
ATOM 712 C CA . SER A 1 94 ? 9.299 -11.355 -12.980 1.00 65.81 94 SER A CA 1
ATOM 713 C C . SER A 1 94 ? 10.474 -11.596 -12.021 1.00 65.81 94 SER A C 1
ATOM 715 O O . SER A 1 94 ? 11.617 -11.705 -12.456 1.00 65.81 94 SER A O 1
ATOM 717 N N . HIS A 1 95 ? 10.218 -11.692 -10.711 1.00 69.88 95 HIS A N 1
ATOM 718 C CA . HIS A 1 95 ? 11.249 -11.879 -9.681 1.00 69.88 95 HIS A CA 1
ATOM 719 C C . HIS A 1 95 ? 10.663 -12.565 -8.430 1.00 69.88 95 HIS A C 1
ATOM 721 O O . HIS A 1 95 ? 9.504 -12.308 -8.099 1.00 69.88 95 HIS A O 1
ATOM 727 N N . PRO A 1 96 ? 11.429 -13.358 -7.651 1.00 74.62 96 PRO A N 1
ATOM 728 C CA . PRO A 1 96 ? 10.945 -13.978 -6.407 1.00 74.62 96 PRO A CA 1
ATOM 729 C C . PRO A 1 96 ? 10.332 -12.991 -5.401 1.00 74.62 96 PRO A C 1
ATOM 731 O O . PRO A 1 96 ? 9.397 -13.328 -4.677 1.00 74.62 96 PRO A O 1
ATOM 734 N N . PHE A 1 97 ? 10.809 -11.741 -5.400 1.00 75.81 97 PHE A N 1
ATOM 735 C CA . PHE A 1 97 ? 10.265 -10.659 -4.570 1.00 75.81 97 PHE A CA 1
ATOM 736 C C . PHE A 1 97 ? 8.781 -10.377 -4.857 1.00 75.81 97 PHE A C 1
ATOM 738 O O . PHE A 1 97 ? 8.033 -10.017 -3.952 1.00 75.81 97 PHE A O 1
ATOM 745 N N . PHE A 1 98 ? 8.339 -10.594 -6.098 1.00 78.31 98 PHE A N 1
ATOM 746 C CA . PHE A 1 98 ? 6.944 -10.443 -6.493 1.00 78.31 98 PHE A CA 1
ATOM 747 C C . PHE A 1 98 ? 6.031 -11.426 -5.750 1.00 78.31 98 PHE A C 1
ATOM 749 O O . PHE A 1 98 ? 4.985 -11.032 -5.240 1.00 78.31 98 PHE A O 1
ATOM 756 N N . LEU A 1 99 ? 6.452 -12.690 -5.641 1.00 82.19 99 LEU A N 1
ATOM 757 C CA . LEU A 1 99 ? 5.692 -13.735 -4.949 1.00 82.19 99 LEU A CA 1
ATOM 758 C C . LEU A 1 99 ? 5.660 -13.506 -3.435 1.00 82.19 99 LEU A C 1
ATOM 760 O O . LEU A 1 99 ? 4.620 -13.701 -2.811 1.00 82.19 99 LEU A O 1
ATOM 764 N N . VAL A 1 100 ? 6.771 -13.043 -2.850 1.00 85.38 100 VAL A N 1
ATOM 765 C CA . VAL A 1 100 ? 6.825 -12.678 -1.423 1.00 85.38 100 VAL A CA 1
ATOM 766 C C . VAL A 1 100 ? 5.880 -11.514 -1.123 1.00 85.38 100 VAL A C 1
ATOM 768 O O . VAL A 1 100 ? 5.120 -11.579 -0.157 1.00 85.38 100 VAL A O 1
ATOM 771 N N . ALA A 1 101 ? 5.882 -10.474 -1.964 1.00 83.19 101 ALA A N 1
ATOM 772 C CA . ALA A 1 101 ? 4.979 -9.337 -1.816 1.00 83.19 101 ALA A CA 1
ATOM 773 C C . ALA A 1 101 ? 3.508 -9.761 -1.943 1.00 83.19 101 ALA A C 1
ATOM 775 O O . ALA A 1 101 ? 2.706 -9.414 -1.080 1.00 83.19 101 ALA A O 1
ATOM 776 N N . LEU A 1 102 ? 3.176 -10.581 -2.948 1.00 86.00 102 LEU A N 1
ATOM 777 C CA . LEU A 1 102 ? 1.829 -11.130 -3.129 1.00 86.00 102 LEU A CA 1
ATOM 778 C C . LEU A 1 102 ? 1.380 -11.947 -1.905 1.00 86.00 102 LEU A C 1
ATOM 780 O O . LEU A 1 102 ? 0.269 -11.768 -1.410 1.00 86.00 102 LEU A O 1
ATOM 784 N N . GLY A 1 103 ? 2.248 -12.816 -1.379 1.00 87.75 103 GLY A N 1
ATOM 785 C CA . GLY A 1 103 ? 1.957 -13.601 -0.178 1.00 87.75 103 GLY A CA 1
ATOM 786 C C . GLY A 1 103 ? 1.704 -12.725 1.052 1.00 87.75 103 GLY A C 1
ATOM 787 O O . GLY A 1 103 ? 0.779 -12.990 1.824 1.00 87.75 103 GLY A O 1
ATOM 788 N N . LEU A 1 104 ? 2.483 -11.654 1.216 1.00 87.19 104 LEU A N 1
ATOM 789 C CA . LEU A 1 104 ? 2.317 -10.700 2.312 1.00 87.19 104 LEU A CA 1
ATOM 790 C C . LEU A 1 104 ? 1.016 -9.897 2.180 1.00 87.19 104 LEU A C 1
ATOM 792 O O . LEU A 1 104 ? 0.299 -9.742 3.165 1.00 87.19 104 LEU A O 1
ATOM 796 N N . GLU A 1 105 ? 0.668 -9.451 0.974 1.00 88.38 105 GLU A N 1
ATOM 797 C CA . GLU A 1 105 ? -0.576 -8.725 0.689 1.00 88.38 105 GLU A CA 1
ATOM 798 C C . GLU A 1 105 ? -1.811 -9.588 0.977 1.00 88.38 105 GLU A C 1
ATOM 800 O O . GLU A 1 105 ? -2.721 -9.148 1.683 1.00 88.38 105 GLU A O 1
ATOM 805 N N . VAL A 1 106 ? -1.811 -10.848 0.525 1.00 89.25 106 VAL A N 1
ATOM 806 C CA . VAL A 1 106 ? -2.888 -11.810 0.818 1.00 89.25 106 VAL A CA 1
ATOM 807 C C . VAL A 1 106 ? -2.976 -12.089 2.320 1.00 89.25 106 VAL A C 1
ATOM 809 O O . VAL A 1 106 ? -4.067 -12.075 2.887 1.00 89.25 106 VAL A O 1
ATOM 812 N N . SER A 1 107 ? -1.840 -12.280 2.995 1.00 88.31 107 SER A N 1
ATOM 813 C CA . SER A 1 107 ? -1.807 -12.505 4.446 1.00 88.31 107 SER A CA 1
ATOM 814 C C . SER A 1 107 ? -2.363 -11.303 5.217 1.00 88.31 107 SER A C 1
ATOM 816 O O . SER A 1 107 ? -3.193 -11.467 6.110 1.00 88.31 107 SER A O 1
ATOM 818 N N . CYS A 1 108 ? -1.971 -10.080 4.845 1.00 86.38 108 CYS A N 1
ATOM 819 C CA . CYS A 1 108 ? -2.503 -8.850 5.428 1.00 86.38 108 CYS A CA 1
ATOM 820 C C . CYS A 1 108 ? -4.008 -8.700 5.183 1.00 86.38 108 CYS A C 1
ATOM 822 O O . CYS A 1 108 ? -4.728 -8.305 6.101 1.00 86.38 108 CYS A O 1
ATOM 824 N N . PHE A 1 109 ? -4.499 -9.045 3.989 1.00 88.38 109 PHE A N 1
ATOM 825 C CA . PHE A 1 109 ? -5.930 -9.057 3.685 1.00 88.38 109 PHE A CA 1
ATOM 826 C C . PHE A 1 109 ? -6.702 -10.052 4.568 1.00 88.38 109 PHE A C 1
ATOM 828 O O . PHE A 1 109 ? -7.734 -9.699 5.146 1.00 88.38 109 PHE A O 1
ATOM 835 N N . LEU A 1 110 ? -6.189 -11.273 4.737 1.00 89.19 110 LEU A N 1
ATOM 836 C CA . LEU A 1 110 ? -6.802 -12.289 5.599 1.00 89.19 110 LEU A CA 1
ATOM 837 C C . LEU A 1 110 ? -6.837 -11.848 7.067 1.00 89.19 110 LEU A C 1
ATOM 839 O O . LEU A 1 110 ? -7.862 -11.982 7.728 1.00 89.19 110 LEU A O 1
ATOM 843 N N . VAL A 1 111 ? -5.752 -11.258 7.576 1.00 88.62 111 VAL A N 1
ATOM 844 C CA . VAL A 1 111 ? -5.717 -10.731 8.949 1.00 88.62 111 VAL A CA 1
ATOM 845 C C . VAL A 1 111 ? -6.691 -9.561 9.111 1.00 88.62 111 VAL A C 1
ATOM 847 O O . VAL A 1 111 ? -7.424 -9.507 10.097 1.00 88.62 111 VAL A O 1
ATOM 850 N N . ALA A 1 112 ? -6.757 -8.645 8.140 1.00 85.75 112 ALA A N 1
ATOM 851 C CA . ALA A 1 112 ? -7.685 -7.517 8.184 1.00 85.75 112 ALA A CA 1
ATOM 852 C C . ALA A 1 112 ? -9.151 -7.983 8.176 1.00 85.75 112 ALA A C 1
ATOM 854 O O . ALA A 1 112 ? -9.950 -7.515 8.984 1.00 85.75 112 ALA A O 1
ATOM 855 N N . THR A 1 113 ? -9.503 -8.948 7.321 1.00 85.56 113 THR A N 1
ATOM 856 C CA . THR A 1 113 ? -10.856 -9.531 7.279 1.00 85.56 113 THR A CA 1
ATOM 857 C C . THR A 1 113 ? -11.178 -10.362 8.519 1.00 85.56 113 THR A C 1
ATOM 859 O O . THR A 1 113 ? -12.326 -10.363 8.956 1.00 85.56 113 THR A O 1
ATOM 862 N N . TRP A 1 114 ? -10.185 -11.001 9.144 1.00 87.00 114 TRP A N 1
ATOM 863 C CA . TRP A 1 114 ? -10.350 -11.672 10.434 1.00 87.00 114 TRP A CA 1
ATOM 864 C C . TRP A 1 114 ? -10.677 -10.683 11.561 1.00 87.00 114 TRP A C 1
ATOM 866 O O . TRP A 1 114 ? -11.587 -10.943 12.340 1.00 87.00 114 TRP A O 1
ATOM 876 N N . PHE A 1 115 ? -10.024 -9.515 11.599 1.00 82.88 115 PHE A N 1
ATOM 877 C CA . PHE A 1 115 ? -10.360 -8.444 12.550 1.00 82.88 115 PHE A CA 1
ATOM 878 C C . PHE A 1 115 ? -11.725 -7.791 12.293 1.00 82.88 115 PHE A C 1
ATOM 880 O O . PHE A 1 115 ? -12.313 -7.249 13.224 1.00 82.88 115 PHE A O 1
ATOM 887 N N . LEU A 1 116 ? -12.210 -7.808 11.047 1.00 81.06 116 LEU A N 1
ATOM 888 C CA . LEU A 1 116 ? -13.548 -7.328 10.676 1.00 81.06 116 LEU A CA 1
ATOM 889 C C . LEU A 1 116 ? -14.629 -8.391 10.849 1.00 81.06 116 LEU A C 1
ATOM 891 O O . LEU A 1 116 ? -15.813 -8.076 10.726 1.00 81.06 116 LEU A O 1
ATOM 895 N N . ARG A 1 117 ? -14.239 -9.647 11.097 1.00 77.62 117 ARG A N 1
ATOM 896 C CA . ARG A 1 117 ? -15.181 -10.732 11.324 1.00 77.62 117 ARG A CA 1
ATOM 897 C C . ARG A 1 117 ? -15.912 -10.416 12.630 1.00 77.62 117 ARG A C 1
ATOM 899 O O . ARG A 1 117 ? -15.270 -10.325 13.673 1.00 77.62 117 ARG A O 1
ATOM 906 N N . PRO A 1 118 ? -17.226 -10.185 12.580 1.00 57.91 118 PRO A N 1
ATOM 907 C CA . PRO A 1 118 ? -17.935 -9.652 13.724 1.00 57.91 118 PRO A CA 1
ATOM 908 C C . PRO A 1 118 ? -17.958 -10.674 14.864 1.00 57.91 118 PRO A C 1
ATOM 910 O O . PRO A 1 118 ? -18.242 -11.855 14.648 1.00 57.91 118 PRO A O 1
ATOM 913 N N . GLU A 1 119 ? -17.817 -10.183 16.095 1.00 51.19 119 GLU A N 1
ATOM 914 C CA . GLU A 1 119 ? -18.655 -10.640 17.205 1.00 51.19 119 GLU A CA 1
ATOM 915 C C . GLU A 1 119 ? -20.130 -10.402 16.819 1.00 51.19 119 GLU A C 1
ATOM 917 O O . GLU A 1 119 ? -20.809 -9.523 17.347 1.00 51.19 119 GLU A O 1
ATOM 922 N N . ALA A 1 120 ? -20.662 -11.164 15.861 1.00 47.34 120 ALA A N 1
ATOM 923 C CA . ALA A 1 120 ? -22.043 -11.066 15.382 1.00 47.34 120 ALA A CA 1
ATOM 924 C C . ALA A 1 120 ? -23.082 -11.502 16.439 1.00 47.34 120 ALA A C 1
ATOM 926 O O . ALA A 1 120 ? -24.207 -11.843 16.084 1.00 47.34 120 ALA A O 1
ATOM 927 N N . ASN A 1 121 ? -22.731 -11.491 17.730 1.00 46.12 121 ASN A N 1
ATOM 928 C CA . ASN A 1 121 ? -23.601 -11.939 18.811 1.00 46.12 121 ASN A CA 1
ATOM 929 C C . ASN A 1 121 ? -23.596 -11.071 20.087 1.00 46.12 121 ASN A C 1
ATOM 931 O O . ASN A 1 121 ? -24.184 -11.499 21.070 1.00 46.12 121 ASN A O 1
ATOM 935 N N . SER A 1 122 ? -22.979 -9.876 20.123 1.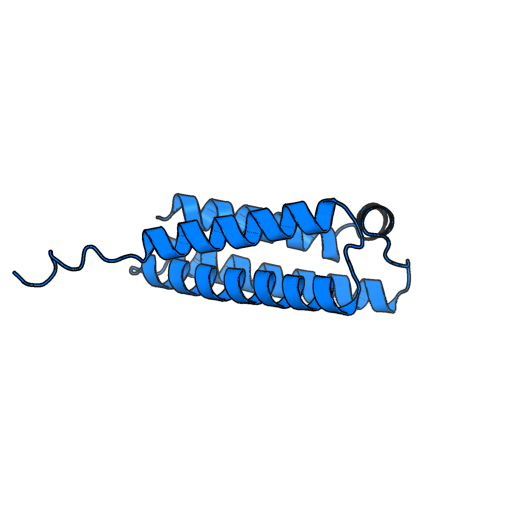00 46.59 122 SER A N 1
ATOM 936 C CA . SER A 1 122 ? -22.974 -9.058 21.363 1.00 46.59 122 SER A CA 1
ATOM 937 C C . SER A 1 122 ? -23.252 -7.556 21.189 1.00 46.59 122 SER A C 1
ATOM 939 O O . SER A 1 122 ? -22.857 -6.741 22.021 1.00 46.59 122 SER A O 1
ATOM 941 N N . GLN A 1 123 ? -23.968 -7.168 20.131 1.00 45.59 123 GLN A N 1
ATOM 942 C CA . GLN A 1 123 ? -24.578 -5.828 20.000 1.00 45.59 123 GLN A CA 1
ATOM 943 C C . GLN A 1 123 ? -26.103 -5.908 19.759 1.00 45.59 123 GLN A C 1
ATOM 945 O O . GLN A 1 123 ? -26.722 -4.977 19.251 1.00 45.59 123 GLN A O 1
ATOM 950 N N . LYS A 1 124 ? -26.713 -7.041 20.135 1.00 42.12 124 LYS A N 1
ATOM 951 C CA . LYS A 1 124 ? -28.155 -7.202 20.368 1.00 42.12 124 LYS A CA 1
ATOM 952 C C . LYS A 1 124 ? -28.351 -7.764 21.781 1.00 42.12 124 LYS A C 1
ATOM 954 O O . LYS A 1 124 ? -28.602 -8.953 21.937 1.00 42.12 124 LYS A O 1
ATOM 959 N N . SER A 1 125 ? -28.187 -6.931 22.802 1.00 38.66 125 SER A N 1
ATOM 960 C CA . SER A 1 125 ? -28.769 -7.164 24.127 1.00 38.66 125 SER A CA 1
ATOM 961 C C . SER A 1 125 ? -29.084 -5.839 24.788 1.00 38.66 125 SER A C 1
ATOM 963 O O . SER A 1 125 ? -28.334 -4.873 24.533 1.00 38.66 125 SER A O 1
#

pLDDT: mean 77.54, std 12.31, range [38.66, 90.88]

Sequence (125 aa):
MKTFVLLCVIGLFANALVYGFMPNYSFPLLGLPKDAGVLHIGRAIMGAYFGVATSWCLMAFVAKVPEKAIIHIAVFMFFVALMRVVSLVLDGPSHPFFLVALGLEVSCFLVATWFLRPEANSQKS

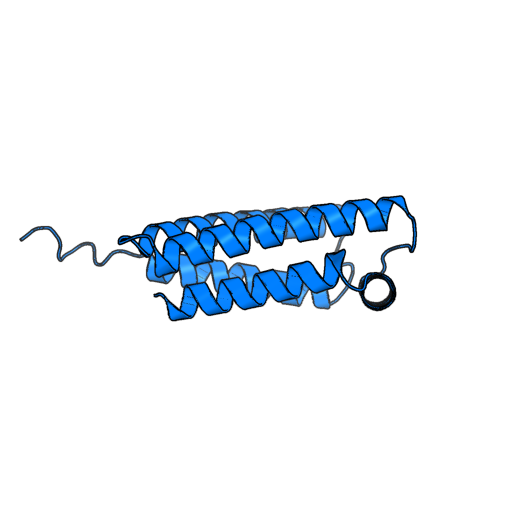Secondary structure (DSSP, 8-state):
-HHHHHHHHHHHHHHHHHHHT-HHHHHHHHT----HHHHHHHHHHHHHHHHHH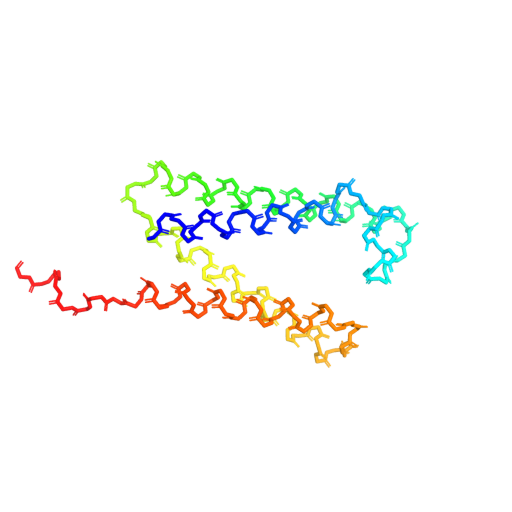HHHHHHHHT-S-HHHHHHHHHHHHHHHHHHHHHHHHHH----HHHHHHHHHHHHHHHHHHHHHS--TTSS--